Protein AF-A0A9D6DY68-F1 (afdb_monomer)

Mean predicted aligned error: 8.01 Å

Structure (mmCIF, N/CA/C/O backbone):
data_AF-A0A9D6DY68-F1
#
_entry.id   AF-A0A9D6DY68-F1
#
loop_
_atom_site.group_PDB
_atom_site.id
_atom_site.type_symbol
_atom_site.label_atom_id
_atom_site.label_alt_id
_atom_site.label_comp_id
_atom_site.label_asym_id
_atom_site.label_entity_id
_atom_site.label_seq_id
_atom_site.pdbx_PDB_ins_code
_atom_site.Cartn_x
_atom_site.Cartn_y
_atom_site.Cartn_z
_atom_site.occupancy
_atom_site.B_iso_or_equiv
_atom_site.auth_seq_id
_atom_site.auth_comp_id
_atom_site.auth_asym_id
_atom_site.auth_atom_id
_atom_site.pdbx_PDB_model_num
ATOM 1 N N . MET A 1 1 ? -0.713 17.604 -4.821 1.00 45.47 1 MET A N 1
ATOM 2 C CA . MET A 1 1 ? -1.781 16.773 -5.430 1.00 45.47 1 MET A CA 1
ATOM 3 C C . MET A 1 1 ? -2.171 15.543 -4.594 1.00 45.47 1 MET A C 1
ATOM 5 O O . MET A 1 1 ? -3.271 15.530 -4.059 1.00 45.47 1 MET A O 1
ATOM 9 N N . LEU A 1 2 ? -1.283 14.566 -4.354 1.00 47.47 2 LEU A N 1
ATOM 10 C CA . LEU A 1 2 ? -1.569 13.348 -3.551 1.00 47.47 2 LEU A CA 1
ATOM 11 C C . LEU A 1 2 ? -2.046 13.602 -2.104 1.00 47.47 2 LEU A C 1
ATOM 13 O O . LEU A 1 2 ? -2.781 12.802 -1.525 1.00 47.47 2 LEU A O 1
ATOM 17 N N . ARG A 1 3 ? -1.641 14.731 -1.510 1.00 48.62 3 ARG A N 1
ATOM 18 C CA . ARG A 1 3 ? -1.986 15.108 -0.129 1.00 48.62 3 ARG A CA 1
ATOM 19 C C . ARG A 1 3 ? -3.459 15.500 0.048 1.00 48.62 3 ARG A C 1
ATOM 21 O O . ARG A 1 3 ? -4.004 15.274 1.122 1.00 48.62 3 ARG A O 1
ATOM 28 N N . ILE A 1 4 ? -4.088 16.056 -0.991 1.00 49.97 4 ILE A N 1
ATOM 29 C CA . ILE A 1 4 ? -5.494 16.498 -0.969 1.00 49.97 4 ILE A CA 1
ATOM 30 C C . ILE A 1 4 ? -6.409 15.276 -1.106 1.00 49.97 4 ILE A C 1
ATOM 32 O O . ILE A 1 4 ? -7.309 15.086 -0.296 1.00 49.97 4 ILE A O 1
ATOM 36 N N . T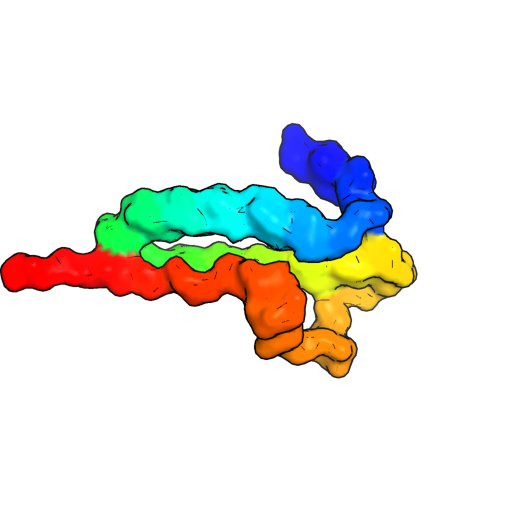RP A 1 5 ? -6.067 14.366 -2.021 1.00 49.84 5 TRP A N 1
ATOM 37 C CA . TRP A 1 5 ? -6.757 13.088 -2.205 1.00 49.84 5 TRP A CA 1
ATOM 38 C C . TRP A 1 5 ? -6.806 12.243 -0.927 1.00 49.84 5 TRP A C 1
ATOM 40 O O . TRP A 1 5 ? -7.850 11.732 -0.553 1.00 49.84 5 TRP A O 1
ATOM 50 N N . MET A 1 6 ? -5.715 12.151 -0.168 1.00 54.78 6 MET A N 1
ATOM 51 C CA . MET A 1 6 ? -5.724 11.376 1.082 1.00 54.78 6 MET A CA 1
ATOM 52 C C . MET A 1 6 ? -6.625 11.966 2.180 1.00 54.78 6 MET A C 1
ATOM 54 O O . MET A 1 6 ? -6.978 11.246 3.112 1.00 54.78 6 MET A O 1
ATOM 58 N N . ARG A 1 7 ? -6.972 13.258 2.095 1.00 57.06 7 ARG A N 1
ATOM 59 C CA . ARG A 1 7 ? -7.838 13.948 3.061 1.00 57.06 7 ARG A CA 1
ATOM 60 C C . ARG A 1 7 ? -9.319 13.689 2.767 1.00 57.06 7 ARG A C 1
ATOM 62 O O . ARG A 1 7 ? -10.070 13.422 3.692 1.00 57.06 7 ARG A O 1
ATOM 69 N N . THR A 1 8 ? -9.718 13.669 1.497 1.00 54.34 8 THR A N 1
ATOM 70 C CA . THR A 1 8 ? -11.110 13.397 1.088 1.00 54.34 8 THR A CA 1
ATOM 71 C C . THR A 1 8 ? -11.517 11.932 1.300 1.00 54.34 8 THR A C 1
ATOM 73 O O . THR A 1 8 ? -12.688 11.632 1.497 1.00 54.34 8 THR A O 1
ATOM 76 N N . TYR A 1 9 ? -10.552 11.007 1.305 1.00 53.50 9 TYR A N 1
ATOM 77 C CA . TYR A 1 9 ? -10.797 9.568 1.477 1.00 53.50 9 TYR A CA 1
ATOM 78 C C . TYR A 1 9 ? -10.744 9.098 2.934 1.00 53.50 9 TYR A C 1
ATOM 80 O O . TYR A 1 9 ? -10.894 7.910 3.174 1.00 53.50 9 TYR A O 1
ATOM 88 N N . LEU A 1 10 ? -10.546 9.994 3.911 1.00 52.88 10 LEU A N 1
ATOM 89 C CA . LEU A 1 10 ? -10.472 9.639 5.338 1.00 52.88 10 LEU A CA 1
ATOM 90 C C . LEU A 1 10 ? -11.695 8.856 5.844 1.00 52.88 10 LEU A C 1
ATOM 92 O O . LEU A 1 10 ? -11.558 8.095 6.794 1.00 52.88 10 LEU A O 1
ATOM 96 N N . SER A 1 11 ? -12.849 9.023 5.199 1.00 53.06 11 SER A N 1
ATOM 97 C CA . SER A 1 11 ? -14.108 8.349 5.540 1.00 53.06 11 SER A CA 1
ATOM 98 C C . SER A 1 11 ? -14.397 7.112 4.682 1.00 53.06 11 SER A C 1
ATOM 100 O O . SER A 1 11 ? -15.460 6.516 4.824 1.00 53.06 11 SER A O 1
ATOM 102 N N . GLN A 1 12 ? -13.509 6.751 3.748 1.00 61.19 12 GLN A N 1
ATOM 103 C CA . GLN A 1 12 ? -13.734 5.620 2.853 1.00 61.19 12 GLN A CA 1
ATOM 104 C C . GLN A 1 12 ? -13.165 4.328 3.431 1.00 61.19 12 GLN A C 1
ATOM 106 O O . GLN A 1 12 ? -12.112 4.343 4.075 1.00 61.19 12 GLN A O 1
ATOM 111 N N . PRO A 1 13 ? -13.858 3.204 3.210 1.00 70.00 13 PRO A N 1
ATOM 112 C CA . PRO A 1 13 ? -13.441 1.941 3.771 1.00 70.00 13 PRO A CA 1
ATOM 113 C C . PRO A 1 13 ? -12.170 1.484 3.022 1.00 70.00 13 PRO A C 1
ATOM 115 O O . PRO A 1 13 ? -11.932 1.814 1.853 1.00 70.00 13 PRO A O 1
ATOM 118 N N . VAL A 1 14 ? -11.246 0.867 3.757 1.00 72.38 14 VAL A N 1
ATOM 119 C CA . VAL A 1 14 ? -9.854 0.676 3.311 1.00 72.38 14 VAL A CA 1
ATOM 120 C C . VAL A 1 14 ? -9.738 -0.272 2.121 1.00 72.38 14 VAL A C 1
ATOM 122 O O . VAL A 1 14 ? -8.840 -0.112 1.298 1.00 72.38 14 VAL A O 1
ATOM 125 N N . ASP A 1 15 ? -10.669 -1.204 2.002 1.00 74.12 15 ASP A N 1
ATOM 126 C CA . ASP A 1 15 ? -10.932 -2.026 0.823 1.00 74.12 15 ASP A CA 1
ATOM 127 C C . ASP A 1 15 ? -10.957 -1.190 -0.463 1.00 74.12 15 ASP A C 1
ATOM 129 O O . ASP A 1 15 ? -10.264 -1.526 -1.422 1.00 74.12 15 ASP A O 1
ATOM 133 N N . ARG A 1 16 ? -11.628 -0.031 -0.478 1.00 79.56 16 ARG A N 1
ATOM 134 C CA . ARG A 1 16 ? -11.679 0.837 -1.666 1.00 79.56 16 ARG A CA 1
ATOM 135 C C . ARG A 1 16 ? -10.337 1.494 -1.980 1.00 79.56 16 ARG A C 1
ATOM 137 O O . ARG A 1 16 ? -10.003 1.711 -3.147 1.00 79.56 16 ARG A O 1
ATOM 144 N N . VAL A 1 17 ? -9.553 1.813 -0.952 1.00 80.19 17 VAL A N 1
ATOM 145 C CA . VAL A 1 17 ? -8.192 2.343 -1.123 1.00 80.19 17 VAL A CA 1
ATOM 146 C C . VAL A 1 17 ? -7.266 1.264 -1.678 1.00 80.19 17 VAL A C 1
ATOM 148 O O . VAL A 1 17 ? -6.526 1.529 -2.624 1.00 80.19 17 VAL A O 1
ATOM 151 N N . ILE A 1 18 ? -7.346 0.046 -1.143 1.00 83.31 18 ILE A N 1
ATOM 152 C CA . ILE A 1 18 ? -6.566 -1.106 -1.609 1.00 83.31 18 ILE A CA 1
ATOM 153 C C . ILE A 1 18 ? -6.930 -1.446 -3.052 1.00 83.31 18 ILE A C 1
ATOM 155 O O . ILE A 1 18 ? -6.036 -1.558 -3.889 1.00 83.31 18 ILE A O 1
ATOM 159 N N . TYR A 1 19 ? -8.222 -1.491 -3.377 1.00 84.44 19 TYR A N 1
ATOM 160 C CA . TYR A 1 19 ? -8.711 -1.756 -4.728 1.00 84.44 19 TYR A CA 1
ATOM 161 C C . TYR A 1 19 ? -8.115 -0.801 -5.769 1.00 84.44 19 TYR A C 1
ATOM 163 O O . TYR A 1 19 ? -7.761 -1.216 -6.868 1.00 84.44 19 TYR A O 1
ATOM 171 N N . ARG A 1 20 ? -7.942 0.478 -5.420 1.00 84.25 20 ARG A N 1
ATOM 172 C CA . ARG A 1 20 ? -7.364 1.483 -6.328 1.00 84.25 20 ARG A CA 1
ATOM 173 C C . ARG A 1 20 ? -5.847 1.447 -6.407 1.00 84.25 20 ARG A C 1
ATOM 175 O O . ARG A 1 20 ? -5.288 1.746 -7.456 1.00 84.25 20 ARG A O 1
ATOM 182 N N . ILE A 1 21 ? -5.177 1.115 -5.308 1.00 84.75 21 ILE A N 1
ATOM 183 C CA . ILE A 1 21 ? -3.713 1.058 -5.259 1.00 84.75 21 ILE A CA 1
ATOM 184 C C . ILE A 1 21 ? -3.193 -0.221 -5.931 1.00 84.75 21 ILE A C 1
ATOM 186 O O . ILE A 1 21 ? -2.172 -0.173 -6.615 1.00 84.75 21 ILE A O 1
ATOM 190 N N . ASN A 1 22 ? -3.898 -1.346 -5.790 1.00 88.06 22 ASN A N 1
ATOM 191 C CA . ASN A 1 22 ? -3.509 -2.641 -6.349 1.00 88.06 22 ASN A CA 1
ATOM 192 C C . ASN A 1 22 ? -3.155 -2.616 -7.853 1.00 88.06 22 ASN A C 1
ATOM 194 O O . ASN A 1 22 ? -2.077 -3.107 -8.189 1.00 88.06 22 ASN A O 1
ATOM 198 N N . PRO A 1 23 ? -3.963 -2.049 -8.775 1.00 89.3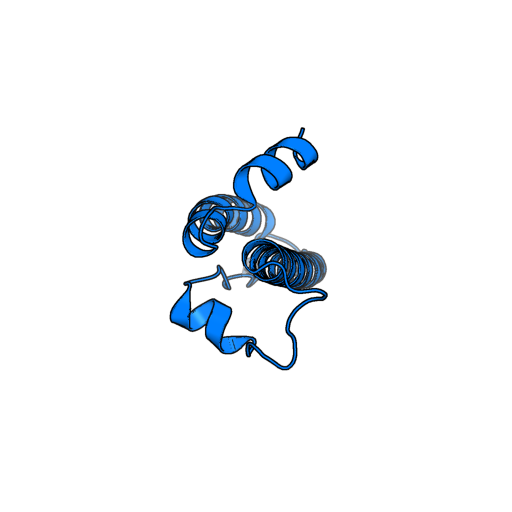1 23 PRO A N 1
ATOM 199 C CA . PRO A 1 23 ? -3.605 -2.004 -10.195 1.00 89.31 23 PRO A CA 1
ATOM 200 C C . PRO A 1 23 ? -2.369 -1.136 -10.468 1.00 89.31 23 PRO A C 1
ATOM 202 O O . PRO A 1 23 ? -1.549 -1.499 -11.309 1.00 89.31 23 PRO A O 1
ATOM 205 N N . ILE A 1 24 ? -2.181 -0.043 -9.719 1.00 87.38 24 ILE A N 1
ATOM 206 C CA . ILE A 1 24 ? -0.995 0.821 -9.831 1.00 87.38 24 ILE A CA 1
ATOM 207 C C . ILE A 1 24 ? 0.257 0.047 -9.408 1.00 87.38 24 ILE A C 1
ATOM 209 O O . ILE A 1 24 ? 1.253 0.035 -10.129 1.00 87.38 24 ILE A O 1
ATOM 213 N N . LEU A 1 25 ? 0.195 -0.641 -8.263 1.00 87.25 25 LEU A N 1
ATOM 214 C CA . LEU A 1 25 ? 1.293 -1.479 -7.780 1.00 87.25 25 LEU A CA 1
ATOM 215 C C . LEU A 1 25 ? 1.601 -2.615 -8.748 1.00 87.25 25 LEU A C 1
ATOM 217 O O . LEU A 1 25 ? 2.768 -2.879 -9.011 1.00 87.25 25 LEU A O 1
ATOM 221 N N . A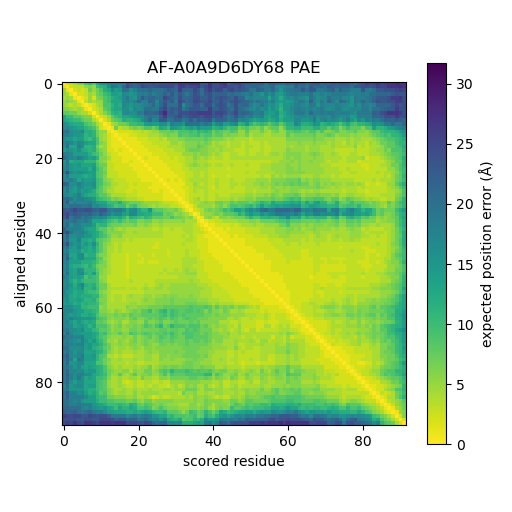RG A 1 26 ? 0.573 -3.253 -9.311 1.00 88.88 26 ARG A N 1
ATOM 222 C CA . ARG A 1 26 ? 0.738 -4.333 -10.284 1.00 88.88 26 ARG A CA 1
ATOM 223 C C . ARG A 1 26 ? 1.430 -3.851 -11.555 1.00 88.88 26 ARG A C 1
ATOM 225 O O . ARG A 1 26 ? 2.355 -4.511 -12.017 1.00 88.88 26 ARG A O 1
ATOM 232 N N . GLY A 1 27 ? 1.017 -2.706 -12.098 1.00 86.69 27 GLY A N 1
ATOM 233 C CA . GLY A 1 27 ? 1.654 -2.103 -13.270 1.00 86.69 27 GLY A CA 1
ATOM 234 C C . GLY A 1 27 ? 3.105 -1.712 -12.995 1.00 86.69 27 GLY A C 1
ATOM 235 O O . GLY A 1 27 ? 4.000 -2.092 -13.745 1.00 86.69 27 GLY A O 1
ATOM 236 N N . TRP A 1 28 ? 3.348 -1.035 -11.871 1.00 86.44 28 TRP A N 1
ATOM 237 C CA . TRP A 1 28 ? 4.689 -0.623 -11.463 1.00 86.44 28 TRP A CA 1
ATOM 238 C C . TRP A 1 28 ? 5.608 -1.829 -11.246 1.00 86.44 28 TRP A C 1
ATOM 240 O O . TRP A 1 28 ? 6.696 -1.884 -11.811 1.00 86.44 28 TRP A O 1
ATOM 250 N N . VAL A 1 29 ? 5.156 -2.846 -10.505 1.00 86.62 29 VAL A N 1
ATOM 251 C CA . VAL A 1 29 ? 5.950 -4.061 -10.306 1.00 86.62 29 VAL A CA 1
ATOM 252 C C . VAL A 1 29 ? 6.197 -4.766 -11.629 1.00 86.62 29 VAL A C 1
ATOM 254 O O . VAL A 1 29 ? 7.341 -5.097 -11.888 1.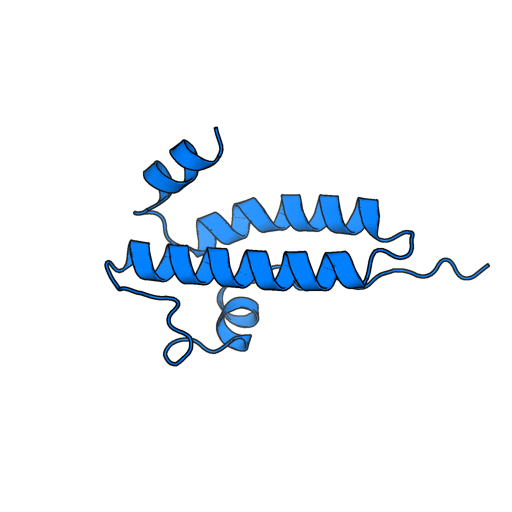00 86.62 29 VAL A O 1
ATOM 257 N N . ASN A 1 30 ? 5.196 -4.952 -12.493 1.00 86.56 30 ASN A N 1
ATOM 258 C CA . ASN A 1 30 ? 5.413 -5.600 -13.790 1.00 86.56 30 ASN A CA 1
ATOM 259 C C . ASN A 1 30 ? 6.426 -4.854 -14.670 1.00 86.56 30 ASN A C 1
ATOM 261 O O . ASN A 1 30 ? 7.232 -5.509 -15.323 1.00 86.56 30 ASN A O 1
ATOM 265 N N . TYR A 1 31 ? 6.425 -3.521 -14.646 1.00 83.12 31 TYR A N 1
ATOM 266 C CA . TYR A 1 31 ? 7.387 -2.709 -15.390 1.00 83.12 31 TYR A CA 1
ATOM 267 C C . TYR A 1 31 ? 8.815 -2.852 -14.840 1.00 83.12 31 TYR A C 1
ATOM 269 O O . TYR A 1 31 ? 9.750 -3.119 -15.585 1.00 83.12 31 TYR A O 1
ATOM 277 N N . PHE A 1 32 ? 8.986 -2.741 -13.518 1.00 79.25 32 PHE A N 1
ATOM 278 C CA . PHE A 1 32 ? 10.302 -2.792 -12.863 1.00 79.25 32 PHE A CA 1
ATOM 279 C C . PHE A 1 32 ? 10.782 -4.215 -12.524 1.00 79.25 32 PHE A C 1
ATOM 281 O O . PHE A 1 32 ? 11.844 -4.395 -11.929 1.00 79.25 32 PHE A O 1
ATOM 288 N N . ARG A 1 33 ? 9.997 -5.248 -12.849 1.00 79.25 33 ARG A N 1
ATOM 289 C CA . ARG A 1 33 ? 10.270 -6.654 -12.496 1.00 79.25 33 ARG A CA 1
ATOM 290 C C . ARG A 1 33 ? 11.424 -7.261 -13.288 1.00 79.25 33 ARG A C 1
ATOM 292 O O . ARG A 1 33 ? 11.965 -8.269 -12.836 1.00 79.25 33 ARG A O 1
ATOM 299 N N . ILE A 1 34 ? 11.792 -6.660 -14.417 1.00 70.25 34 ILE A N 1
ATOM 300 C CA . ILE A 1 34 ? 12.937 -7.041 -15.247 1.00 70.25 34 ILE A CA 1
ATOM 301 C C . ILE A 1 34 ? 14.136 -6.192 -14.786 1.00 70.25 34 ILE A C 1
ATOM 303 O O . ILE A 1 34 ? 14.320 -5.072 -15.253 1.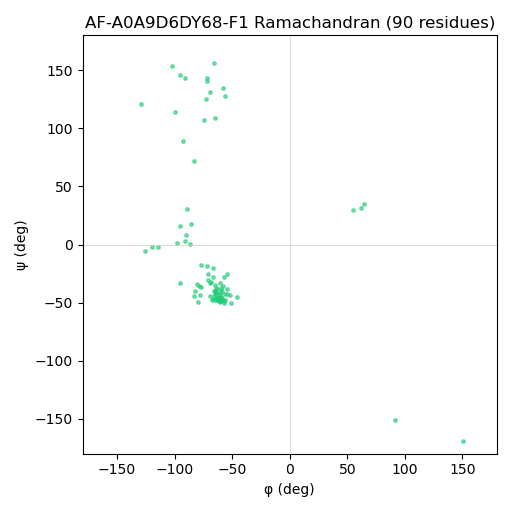00 70.25 34 ILE A O 1
ATOM 307 N N . GLY A 1 35 ? 14.910 -6.676 -13.806 1.00 69.38 35 GLY A N 1
ATOM 308 C CA . GLY A 1 35 ? 16.101 -5.971 -13.299 1.00 69.38 35 GLY A CA 1
ATOM 309 C C . GLY A 1 35 ? 16.445 -6.240 -11.826 1.00 69.38 35 GLY A C 1
ATOM 310 O O . GLY A 1 35 ? 15.873 -7.117 -11.186 1.00 69.38 35 GLY A O 1
ATOM 311 N N . HIS A 1 36 ? 17.373 -5.462 -11.253 1.00 67.81 36 HIS A N 1
ATOM 312 C CA . HIS A 1 36 ? 17.877 -5.619 -9.872 1.00 67.81 36 HIS A CA 1
ATOM 313 C C . HIS A 1 36 ? 17.074 -4.843 -8.802 1.00 67.81 36 HIS A C 1
ATOM 315 O O . HIS A 1 36 ? 17.611 -4.427 -7.775 1.00 67.81 36 HIS A O 1
ATOM 321 N N . SER A 1 37 ? 15.770 -4.643 -8.997 1.00 71.75 37 SER A N 1
ATOM 322 C CA . SER A 1 37 ? 14.944 -3.771 -8.140 1.00 71.75 37 SER A CA 1
ATOM 323 C C . SER A 1 37 ? 14.370 -4.447 -6.883 1.00 71.75 37 SER A C 1
ATOM 325 O O . SER A 1 37 ? 13.452 -3.915 -6.255 1.00 71.75 37 SER A O 1
ATOM 327 N N . SER A 1 38 ? 14.918 -5.591 -6.457 1.00 77.25 38 SER A N 1
ATOM 328 C CA . SER A 1 38 ? 14.408 -6.367 -5.310 1.00 77.25 38 SER A CA 1
ATOM 329 C C . SER A 1 38 ? 14.388 -5.567 -3.999 1.00 77.25 38 SER A C 1
ATOM 331 O O . SER A 1 38 ? 13.400 -5.613 -3.262 1.00 77.25 38 SER A O 1
ATOM 333 N N . ARG A 1 39 ? 15.432 -4.769 -3.722 1.00 81.75 39 ARG A N 1
ATOM 334 C CA . ARG A 1 39 ? 15.482 -3.893 -2.532 1.00 81.75 39 ARG A CA 1
ATOM 335 C C . ARG A 1 39 ? 14.410 -2.802 -2.585 1.00 81.75 39 ARG A C 1
ATOM 337 O O . ARG A 1 39 ? 13.751 -2.542 -1.579 1.00 81.75 39 ARG A O 1
ATOM 344 N N . CYS A 1 40 ? 14.192 -2.201 -3.755 1.00 83.50 40 CYS A N 1
ATOM 345 C CA . CYS A 1 40 ? 13.154 -1.187 -3.953 1.00 83.50 40 CYS A CA 1
ATOM 346 C C . CYS A 1 40 ? 11.756 -1.771 -3.726 1.00 83.50 40 CYS A C 1
ATOM 348 O O . CYS A 1 40 ? 10.909 -1.127 -3.113 1.00 83.50 40 CYS A O 1
ATOM 350 N N . PHE A 1 41 ? 11.527 -3.011 -4.156 1.00 84.38 41 PHE A N 1
ATOM 351 C CA . PHE A 1 41 ? 10.258 -3.702 -3.950 1.00 84.38 41 PHE A CA 1
ATOM 352 C C . PHE A 1 41 ? 9.946 -3.944 -2.473 1.00 84.38 41 PHE A C 1
ATOM 354 O O . PHE A 1 41 ? 8.818 -3.694 -2.048 1.00 84.38 41 PHE A O 1
ATOM 361 N N . GLY A 1 42 ? 10.944 -4.338 -1.676 1.00 85.50 42 GLY A N 1
ATOM 362 C CA . GLY A 1 42 ? 10.798 -4.435 -0.221 1.00 85.50 42 GLY A CA 1
ATOM 363 C C . GLY A 1 42 ? 10.405 -3.098 0.413 1.00 85.50 42 GLY A C 1
ATOM 364 O O . GLY A 1 42 ? 9.427 -3.025 1.156 1.00 85.50 42 GLY A O 1
ATOM 365 N N . TYR A 1 43 ? 11.099 -2.017 0.041 1.00 86.94 43 TYR A N 1
ATOM 366 C CA . TYR A 1 43 ? 10.796 -0.675 0.548 1.00 86.94 43 TYR A CA 1
ATOM 367 C C . TYR A 1 43 ? 9.375 -0.216 0.193 1.00 86.94 43 TYR A C 1
ATOM 369 O O . TYR A 1 43 ? 8.644 0.282 1.052 1.00 86.94 43 TYR A O 1
ATOM 377 N N . VAL A 1 44 ? 8.960 -0.400 -1.064 1.00 87.00 44 VAL A N 1
ATOM 378 C CA . VAL A 1 44 ? 7.616 -0.022 -1.523 1.00 87.00 44 VAL A CA 1
ATOM 379 C C . VAL A 1 44 ? 6.549 -0.838 -0.801 1.00 87.00 44 VAL A C 1
ATOM 381 O O . VAL A 1 44 ? 5.567 -0.261 -0.337 1.00 87.00 44 VAL A O 1
ATOM 384 N N . LYS A 1 45 ? 6.751 -2.150 -0.639 1.00 88.06 45 LYS A N 1
ATOM 385 C CA . LYS A 1 45 ? 5.839 -3.023 0.109 1.00 88.06 45 LYS A CA 1
ATOM 386 C C . LYS A 1 45 ? 5.636 -2.531 1.546 1.00 88.06 45 LYS A C 1
ATOM 388 O O . LYS A 1 45 ? 4.499 -2.316 1.968 1.00 88.06 45 LYS A O 1
ATOM 393 N N . ASP A 1 46 ? 6.723 -2.264 2.270 1.00 88.75 46 ASP A N 1
ATOM 394 C CA . ASP A 1 46 ? 6.659 -1.769 3.651 1.00 88.75 46 ASP A CA 1
ATOM 395 C C . ASP A 1 46 ? 6.013 -0.379 3.743 1.00 88.75 46 ASP A C 1
ATOM 397 O O . ASP A 1 46 ? 5.270 -0.072 4.684 1.00 88.75 46 ASP A O 1
ATOM 401 N N . TRP A 1 47 ? 6.286 0.486 2.764 1.00 88.56 47 TRP A N 1
ATOM 402 C CA . TRP A 1 47 ? 5.694 1.816 2.697 1.00 88.56 47 TRP A CA 1
ATOM 403 C C . TRP A 1 47 ? 4.179 1.755 2.465 1.00 88.56 47 TRP A C 1
ATOM 405 O O . TRP A 1 47 ? 3.428 2.446 3.166 1.00 88.56 47 TRP A O 1
ATOM 415 N N . VAL A 1 48 ? 3.719 0.904 1.541 1.00 89.06 48 VAL A N 1
ATOM 416 C CA . VAL A 1 48 ? 2.292 0.679 1.259 1.00 89.06 48 VAL A CA 1
ATOM 417 C C . VAL A 1 48 ? 1.581 0.153 2.502 1.00 89.06 48 VAL A C 1
ATOM 419 O O . VAL A 1 48 ? 0.571 0.730 2.907 1.00 89.06 48 VAL A O 1
ATOM 422 N N . GLU A 1 49 ? 2.129 -0.865 3.171 1.00 88.31 49 GLU A N 1
ATOM 423 C CA . GLU A 1 49 ? 1.543 -1.408 4.403 1.00 88.31 49 GLU A CA 1
ATOM 424 C C . GLU A 1 49 ? 1.374 -0.345 5.488 1.00 88.31 49 GLU A C 1
ATOM 426 O O . GLU A 1 49 ? 0.295 -0.198 6.072 1.00 88.31 49 GLU A O 1
ATOM 431 N N . LYS A 1 50 ? 2.424 0.443 5.744 1.00 89.50 50 LYS A N 1
ATOM 432 C CA . LYS A 1 50 ? 2.369 1.544 6.715 1.00 89.50 50 LYS A CA 1
ATOM 433 C C . LYS A 1 50 ? 1.301 2.562 6.323 1.00 89.50 50 LYS A C 1
ATOM 435 O O . LYS A 1 50 ? 0.594 3.081 7.192 1.00 89.50 50 LYS A O 1
ATOM 440 N N . LYS A 1 51 ? 1.158 2.861 5.029 1.00 87.50 51 LYS A N 1
ATOM 441 C CA . LYS A 1 51 ? 0.168 3.823 4.538 1.00 87.50 51 LYS A CA 1
ATOM 442 C C . LYS A 1 51 ? -1.262 3.327 4.742 1.00 87.50 51 LYS A C 1
ATOM 444 O O . LYS A 1 51 ? -2.072 4.086 5.275 1.00 87.50 51 LYS A O 1
ATOM 449 N N . VAL A 1 52 ? -1.539 2.072 4.393 1.00 86.19 52 VAL A N 1
ATOM 450 C CA . VAL A 1 52 ? -2.843 1.412 4.574 1.00 86.19 52 VAL A CA 1
ATOM 451 C C . VAL A 1 52 ? -3.216 1.363 6.056 1.00 86.19 52 VAL A C 1
ATOM 453 O O . VAL A 1 52 ? -4.286 1.832 6.440 1.00 86.19 52 VAL A O 1
ATOM 456 N N . ARG A 1 53 ? -2.292 0.914 6.916 1.00 88.19 53 ARG A N 1
ATOM 457 C CA . ARG A 1 53 ? -2.475 0.895 8.378 1.00 88.19 53 ARG A CA 1
ATOM 458 C C . ARG A 1 53 ? -2.811 2.272 8.939 1.00 88.19 53 ARG A C 1
ATOM 460 O O . ARG A 1 53 ? -3.751 2.423 9.714 1.00 88.19 53 ARG A O 1
ATOM 467 N N . ARG A 1 54 ? -2.061 3.298 8.535 1.00 87.19 54 ARG A N 1
ATOM 468 C CA . ARG A 1 54 ? -2.299 4.676 8.983 1.00 87.19 54 ARG A CA 1
ATOM 469 C C . ARG A 1 54 ? -3.645 5.208 8.499 1.00 87.19 54 ARG A C 1
ATOM 471 O O . ARG A 1 54 ? -4.306 5.924 9.246 1.00 87.19 54 ARG A O 1
ATOM 478 N N . HIS A 1 55 ? -4.032 4.899 7.265 1.00 84.50 55 HIS A N 1
ATOM 479 C CA . HIS A 1 55 ? -5.319 5.313 6.716 1.00 84.50 55 HIS A CA 1
ATOM 480 C C . HIS A 1 55 ? -6.474 4.703 7.513 1.00 84.50 55 HIS A C 1
ATOM 482 O O . HIS A 1 55 ? -7.340 5.430 7.983 1.00 84.50 55 HIS A O 1
ATOM 488 N N . LEU A 1 56 ? -6.406 3.400 7.775 1.00 85.31 56 LEU A N 1
ATOM 489 C CA . LEU A 1 56 ? -7.382 2.674 8.575 1.00 85.31 56 LEU A CA 1
ATOM 490 C C . LEU A 1 56 ? -7.516 3.217 10.006 1.00 85.31 56 LEU A C 1
ATOM 492 O O . LEU A 1 56 ? -8.626 3.427 10.491 1.00 85.31 56 LEU A O 1
ATOM 496 N N . MET A 1 57 ? -6.391 3.466 10.684 1.00 88.56 57 MET A N 1
ATOM 497 C CA . MET A 1 57 ? -6.410 4.044 12.031 1.00 88.56 57 MET A CA 1
ATOM 498 C C . MET A 1 57 ? -7.104 5.406 12.023 1.00 88.56 57 MET A C 1
ATOM 500 O O . MET A 1 57 ? -7.994 5.640 12.835 1.00 88.56 57 MET A O 1
ATOM 504 N N . ARG A 1 58 ? -6.789 6.265 11.045 1.00 84.62 58 ARG A N 1
ATOM 505 C CA . ARG A 1 58 ? -7.438 7.574 10.902 1.00 84.62 58 ARG A CA 1
ATOM 506 C C . ARG A 1 58 ? -8.926 7.477 10.566 1.00 84.62 58 ARG A C 1
ATOM 508 O O . ARG A 1 58 ? -9.699 8.232 11.144 1.00 84.62 58 ARG A O 1
ATOM 515 N N . ALA A 1 59 ? -9.324 6.544 9.702 1.00 83.19 59 ALA A N 1
ATOM 516 C CA . ALA A 1 59 ? -10.730 6.306 9.373 1.00 83.19 59 ALA A CA 1
ATOM 517 C C . ALA A 1 59 ? -11.549 5.909 10.612 1.00 83.19 59 ALA A C 1
ATOM 519 O O . ALA A 1 59 ? -12.701 6.302 10.758 1.00 83.19 59 ALA A O 1
ATOM 520 N N . ARG A 1 60 ? -10.923 5.200 11.560 1.00 83.69 60 ARG A N 1
ATOM 521 C CA . ARG A 1 60 ? -11.518 4.833 12.854 1.00 83.69 60 ARG A CA 1
ATOM 522 C C . ARG A 1 60 ? -11.285 5.864 13.967 1.00 83.69 60 ARG A C 1
ATOM 524 O O . ARG A 1 60 ? -11.592 5.569 15.116 1.00 83.69 60 AR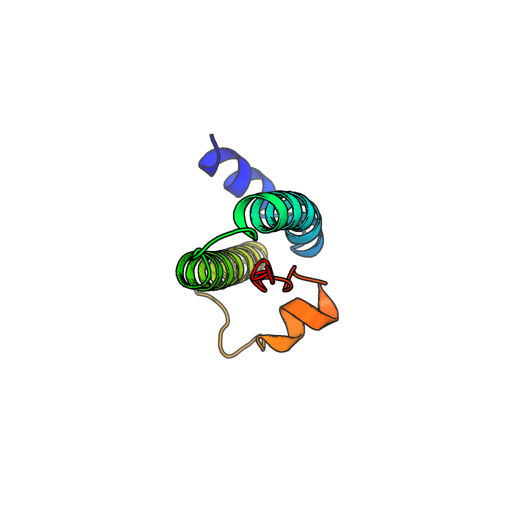G A O 1
ATOM 531 N N . LYS A 1 61 ? -10.731 7.044 13.656 1.00 85.38 61 LYS A N 1
ATOM 532 C CA . LYS A 1 61 ? -10.338 8.086 14.630 1.00 85.38 61 LYS A CA 1
ATOM 533 C C . LYS A 1 61 ? -9.378 7.584 15.724 1.00 85.38 61 LYS A C 1
ATOM 535 O O . LYS A 1 61 ? -9.370 8.088 16.839 1.00 85.38 61 LYS A O 1
ATOM 540 N N . LEU A 1 62 ? -8.553 6.591 15.401 1.00 85.44 62 LEU A N 1
ATOM 541 C CA . LEU A 1 62 ? -7.535 6.026 16.281 1.00 85.44 62 LEU A CA 1
ATOM 542 C C . LEU A 1 62 ? -6.138 6.544 15.914 1.00 85.44 62 LEU A C 1
ATOM 544 O O . LEU A 1 62 ? -5.841 6.861 14.758 1.00 85.44 62 LEU A O 1
ATOM 548 N N . HIS A 1 63 ? -5.243 6.567 16.899 1.00 84.06 63 HIS A N 1
ATOM 549 C CA . HIS A 1 63 ? -3.865 7.026 16.732 1.00 84.06 63 HIS A CA 1
ATOM 550 C C . HIS A 1 63 ? -2.890 5.867 16.471 1.00 84.06 63 HIS A C 1
ATOM 552 O O . HIS A 1 63 ? -3.038 4.767 16.998 1.00 84.06 63 HIS A O 1
ATOM 558 N N . GLY A 1 64 ? -1.855 6.120 15.664 1.00 88.06 64 GLY A N 1
ATOM 559 C CA . GLY A 1 64 ? -0.794 5.152 15.367 1.00 88.06 64 GLY A CA 1
ATOM 560 C C . GLY A 1 64 ? -1.061 4.280 14.134 1.00 88.06 64 GLY A C 1
ATOM 561 O O . GLY A 1 64 ? -1.696 4.713 13.175 1.00 88.06 64 GLY A O 1
ATOM 562 N N . PHE A 1 65 ? -0.512 3.060 14.140 1.00 84.00 65 PHE A N 1
ATOM 563 C CA . PHE A 1 65 ? -0.552 2.108 13.012 1.00 84.00 65 PHE A CA 1
ATOM 564 C C . PHE A 1 65 ? -1.241 0.772 13.340 1.00 84.00 65 PHE A C 1
ATOM 566 O O . PHE A 1 65 ? -1.328 -0.105 12.481 1.00 84.00 65 PHE A O 1
ATOM 573 N N . GLY A 1 66 ? -1.689 0.580 14.584 1.00 85.38 66 GLY A N 1
ATOM 574 C CA . GLY A 1 66 ? -2.411 -0.632 14.975 1.00 85.38 66 GLY A CA 1
ATOM 575 C C . GLY A 1 66 ? -1.599 -1.927 14.841 1.00 85.38 66 GLY A C 1
ATOM 576 O O . GLY A 1 66 ? -2.184 -2.970 14.568 1.00 85.38 66 GLY A O 1
ATOM 577 N N . TRP A 1 67 ? -0.270 -1.887 15.016 1.00 86.12 67 TRP A N 1
ATOM 578 C CA . TRP A 1 67 ? 0.611 -3.065 14.894 1.00 86.12 67 TRP A CA 1
ATOM 579 C C . TRP A 1 67 ? 0.147 -4.255 15.737 1.00 86.12 67 TRP A C 1
ATOM 581 O O . TRP A 1 67 ? 0.095 -5.369 15.234 1.00 86.12 67 TRP A O 1
ATOM 591 N N . LYS A 1 68 ? -0.260 -3.995 16.985 1.00 84.19 68 LYS A N 1
ATOM 592 C CA . LYS A 1 68 ? -0.782 -5.009 17.912 1.00 84.19 68 LYS A CA 1
ATOM 593 C C . LYS A 1 68 ? -2.230 -5.427 17.623 1.00 84.19 68 LYS A C 1
ATOM 595 O O . LYS A 1 68 ? -2.674 -6.443 18.131 1.00 84.19 68 LYS A O 1
ATOM 600 N N . ARG A 1 69 ? -2.981 -4.630 16.852 1.00 84.00 69 ARG A N 1
ATOM 601 C CA . ARG A 1 69 ? -4.427 -4.817 16.646 1.00 84.00 69 ARG A CA 1
ATOM 602 C C . ARG A 1 69 ? -4.742 -5.599 15.377 1.00 84.00 69 ARG A C 1
ATOM 604 O O . ARG A 1 69 ? -5.715 -6.339 1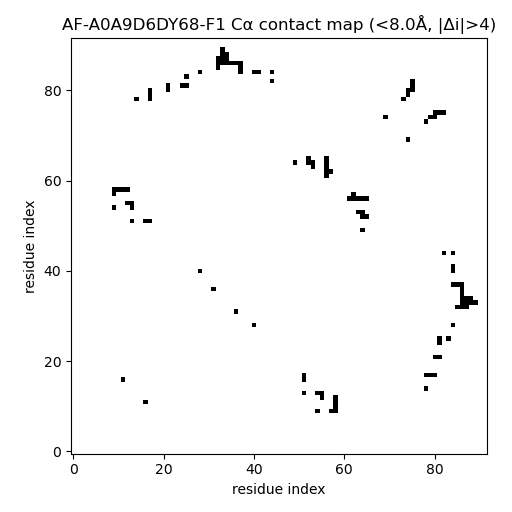5.352 1.00 84.00 69 ARG A O 1
ATOM 611 N N . TRP A 1 70 ? -3.924 -5.427 14.339 1.00 82.19 70 TRP A N 1
ATOM 612 C CA . TRP A 1 70 ? -4.093 -6.109 13.059 1.00 82.19 70 TRP A CA 1
ATOM 613 C C . TRP A 1 70 ? -2.794 -6.768 12.630 1.00 82.19 70 TRP A C 1
ATOM 615 O O . TRP A 1 70 ? -1.766 -6.095 12.445 1.00 82.19 70 TRP A O 1
ATOM 625 N N . SER A 1 71 ? -2.862 -8.086 12.449 1.00 85.69 71 SER A N 1
ATOM 626 C CA . SER A 1 71 ? -1.759 -8.879 11.927 1.00 85.69 71 SER A CA 1
ATOM 627 C C . SER A 1 71 ? -1.467 -8.493 10.478 1.00 85.69 71 SER A C 1
ATOM 629 O O . SER A 1 71 ? -2.306 -7.942 9.766 1.00 85.69 71 SER A O 1
ATOM 631 N N . LYS A 1 72 ? -0.234 -8.749 10.038 1.00 83.94 72 LYS A N 1
ATOM 632 C CA . LYS A 1 72 ? 0.174 -8.535 8.645 1.00 83.94 72 LYS A CA 1
ATOM 633 C C . LYS A 1 72 ? -0.662 -9.402 7.693 1.00 83.94 72 LYS A C 1
ATOM 635 O O . LYS A 1 72 ? -1.147 -8.881 6.698 1.00 83.94 72 LYS A O 1
ATOM 640 N N . ALA A 1 73 ? -0.883 -10.669 8.056 1.00 84.81 73 ALA A N 1
ATOM 641 C CA . ALA A 1 73 ? -1.673 -11.639 7.294 1.00 84.81 73 ALA A CA 1
ATOM 642 C C . ALA A 1 73 ? -3.084 -11.128 6.976 1.00 84.81 73 ALA A C 1
ATOM 644 O O . ALA A 1 73 ? -3.507 -11.179 5.826 1.00 84.81 73 ALA A O 1
ATOM 645 N N . TRP A 1 74 ? -3.749 -10.500 7.950 1.00 83.88 74 TRP A N 1
ATOM 646 C CA . TRP A 1 74 ? -5.107 -9.987 7.778 1.00 83.88 74 TRP A CA 1
ATOM 647 C C . TRP A 1 74 ? -5.238 -8.979 6.621 1.00 83.88 74 TRP A C 1
ATOM 649 O O . TRP A 1 74 ? -6.227 -8.999 5.900 1.00 83.88 74 TRP A O 1
ATOM 659 N N . PHE A 1 75 ? -4.227 -8.138 6.368 1.00 82.06 75 PHE A N 1
ATOM 660 C CA . PHE A 1 75 ? -4.259 -7.199 5.233 1.00 82.06 75 PHE A CA 1
ATOM 661 C C . PHE A 1 75 ? -4.178 -7.893 3.868 1.00 82.06 75 PHE A C 1
ATOM 663 O O . PHE A 1 75 ? -4.733 -7.391 2.891 1.00 82.06 75 PHE A O 1
ATOM 670 N N . TYR A 1 76 ? -3.479 -9.022 3.790 1.00 84.50 76 TYR A N 1
ATOM 671 C CA . TYR A 1 76 ? -3.331 -9.784 2.553 1.00 84.50 76 TYR A CA 1
ATOM 672 C C . TYR A 1 76 ? -4.523 -10.707 2.317 1.00 84.50 76 TYR A C 1
ATOM 674 O O . TYR A 1 76 ? -5.043 -10.748 1.208 1.00 84.50 76 TYR A O 1
ATOM 682 N N . GLU A 1 77 ? -4.971 -11.398 3.361 1.00 83.75 77 GLU A N 1
ATOM 683 C CA . GLU A 1 77 ? -6.037 -12.398 3.286 1.00 83.75 77 GLU A CA 1
ATOM 684 C C . GLU A 1 77 ? -7.425 -11.759 3.253 1.00 83.75 77 GLU A C 1
ATOM 686 O O . GLU A 1 77 ? -8.219 -12.073 2.373 1.00 83.75 77 GLU A O 1
ATOM 691 N N . ALA A 1 78 ? -7.721 -10.828 4.167 1.00 78.56 78 ALA A N 1
ATOM 692 C CA . ALA A 1 78 ? -9.062 -10.255 4.267 1.00 78.56 78 ALA A CA 1
ATOM 693 C C . ALA A 1 78 ? -9.317 -9.180 3.204 1.00 78.56 78 ALA A C 1
ATOM 695 O O . ALA A 1 78 ? -10.438 -9.037 2.724 1.00 78.56 78 ALA A O 1
ATOM 696 N N . TRP A 1 79 ? -8.294 -8.393 2.856 1.00 77.06 79 TRP A N 1
ATOM 697 C CA . TRP A 1 79 ? -8.447 -7.221 1.984 1.00 77.06 79 TRP A CA 1
ATOM 698 C C . TRP A 1 79 ? -7.746 -7.333 0.632 1.00 77.06 79 TRP A C 1
ATOM 700 O O . TRP A 1 79 ? -7.849 -6.415 -0.182 1.00 77.06 79 TRP A O 1
ATOM 710 N N . GLY A 1 80 ? -7.043 -8.436 0.372 1.00 84.62 80 GLY A N 1
ATOM 711 C CA . GLY A 1 80 ? -6.435 -8.690 -0.932 1.00 84.62 80 GLY A CA 1
ATOM 712 C C . GLY A 1 80 ? -5.349 -7.682 -1.304 1.00 84.62 80 GLY A C 1
ATOM 713 O O . GLY A 1 80 ? -5.232 -7.306 -2.474 1.00 84.62 80 GLY A O 1
ATOM 714 N N . LEU A 1 81 ? -4.573 -7.189 -0.331 1.00 86.44 81 LEU A N 1
ATOM 715 C CA . LEU A 1 81 ? -3.455 -6.295 -0.626 1.00 86.44 81 LEU A CA 1
ATOM 716 C C . LEU A 1 81 ? -2.466 -6.980 -1.581 1.00 86.44 81 LEU A C 1
ATOM 718 O O . LEU A 1 81 ? -2.092 -8.137 -1.388 1.00 86.44 81 LEU A O 1
ATOM 722 N N . TYR A 1 82 ? -2.019 -6.259 -2.607 1.00 84.31 82 TYR A N 1
ATOM 723 C CA . TYR A 1 82 ? -1.043 -6.786 -3.554 1.00 84.31 82 TYR A CA 1
ATOM 724 C C . TYR A 1 82 ? 0.240 -7.258 -2.845 1.00 84.31 82 TYR A C 1
ATOM 726 O O . TYR A 1 82 ? 0.843 -6.506 -2.083 1.00 84.31 82 TYR 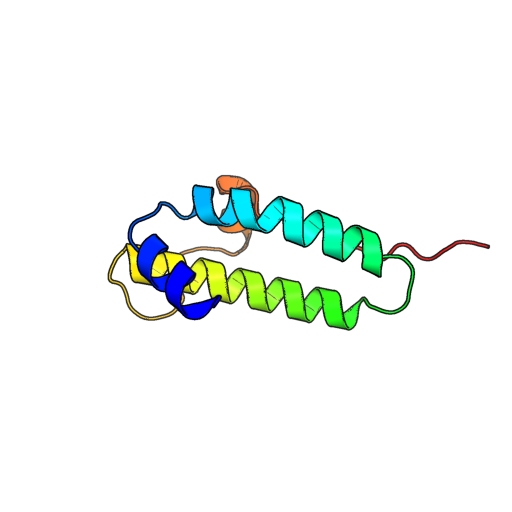A O 1
ATOM 734 N N . ASN A 1 83 ? 0.670 -8.497 -3.108 1.00 84.88 83 ASN A N 1
ATOM 735 C CA . ASN A 1 83 ? 1.852 -9.112 -2.481 1.00 84.88 83 ASN A CA 1
ATOM 736 C C . ASN A 1 83 ? 2.882 -9.647 -3.491 1.00 84.88 83 ASN A C 1
ATOM 738 O O . ASN A 1 83 ? 3.954 -10.113 -3.100 1.00 84.88 83 ASN A O 1
ATOM 742 N N . ASP A 1 84 ? 2.578 -9.611 -4.788 1.00 84.75 84 ASP A N 1
ATOM 743 C CA . ASP A 1 84 ? 3.440 -10.204 -5.809 1.00 84.75 84 ASP A CA 1
ATOM 744 C C . ASP A 1 84 ? 4.578 -9.253 -6.208 1.00 84.75 84 ASP A C 1
ATOM 746 O O . ASP A 1 84 ? 4.605 -8.667 -7.283 1.00 84.75 84 ASP A O 1
ATOM 750 N N . TYR A 1 85 ? 5.541 -9.091 -5.308 1.00 82.56 85 TYR A N 1
ATOM 751 C CA . TYR A 1 85 ? 6.724 -8.248 -5.492 1.00 82.56 85 TYR A CA 1
ATOM 752 C C . TYR A 1 85 ? 7.945 -9.028 -5.993 1.00 82.56 85 TYR A C 1
ATOM 754 O O . TYR A 1 85 ? 9.074 -8.560 -5.876 1.00 82.56 85 TYR A O 1
ATOM 762 N N . LYS A 1 86 ? 7.759 -10.248 -6.509 1.00 78.75 86 LYS A N 1
ATOM 763 C CA . LYS A 1 86 ? 8.888 -11.067 -6.961 1.00 78.75 86 LYS A CA 1
ATOM 764 C C . LYS A 1 86 ? 9.507 -10.462 -8.224 1.00 78.75 86 LYS A C 1
ATOM 766 O O . LYS A 1 86 ? 8.794 -10.130 -9.174 1.00 78.75 86 LYS A O 1
ATOM 771 N N . VAL A 1 87 ? 10.831 -10.319 -8.218 1.00 77.94 87 VAL A N 1
ATOM 772 C CA . VAL A 1 87 ? 11.631 -10.005 -9.409 1.00 77.94 87 VAL A CA 1
ATOM 773 C C . VAL A 1 87 ? 11.661 -11.245 -10.300 1.00 77.94 87 VAL A C 1
ATOM 775 O O . VAL A 1 87 ? 11.752 -12.364 -9.791 1.00 77.94 87 VAL A O 1
ATOM 778 N N . ARG A 1 88 ? 11.580 -11.063 -11.620 1.00 73.19 88 ARG A N 1
ATOM 779 C CA . ARG A 1 88 ? 11.855 -12.135 -12.578 1.00 73.19 88 ARG A CA 1
ATOM 780 C C . ARG A 1 88 ? 13.267 -11.923 -13.090 1.00 73.19 88 ARG A C 1
ATOM 782 O O . ARG A 1 88 ? 13.547 -10.927 -13.747 1.00 73.19 88 ARG A O 1
ATOM 789 N N . TYR A 1 89 ? 14.148 -12.857 -12.766 1.00 66.12 89 TYR A N 1
ATOM 790 C CA . TYR A 1 89 ? 15.449 -12.923 -13.408 1.00 66.12 89 TYR A CA 1
ATOM 791 C C . TYR A 1 89 ? 15.225 -13.441 -14.823 1.00 66.12 89 TYR A C 1
ATOM 793 O O . TYR A 1 89 ? 14.588 -14.483 -14.996 1.00 66.12 89 TYR A O 1
ATOM 801 N N . ASN A 1 90 ? 15.694 -12.694 -15.821 1.00 62.84 90 ASN A N 1
ATOM 802 C CA . ASN A 1 90 ? 15.734 -13.206 -17.179 1.00 62.84 90 ASN A CA 1
ATOM 803 C C . ASN A 1 90 ? 16.723 -14.378 -17.160 1.00 62.84 90 ASN A C 1
ATOM 805 O O . ASN A 1 90 ? 17.912 -14.167 -16.928 1.00 62.84 90 ASN A O 1
ATOM 809 N N . ARG A 1 91 ? 16.226 -15.611 -17.280 1.00 57.97 91 ARG A N 1
ATOM 810 C CA . ARG A 1 91 ? 17.100 -16.741 -17.588 1.00 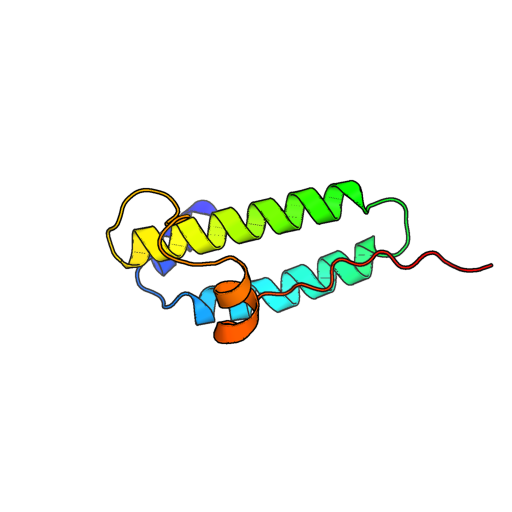57.97 91 ARG A CA 1
ATOM 811 C C . ARG A 1 91 ? 17.444 -16.581 -19.064 1.00 57.97 91 ARG A C 1
ATOM 813 O O . ARG A 1 91 ? 16.544 -16.697 -19.892 1.00 57.97 91 ARG A O 1
ATOM 820 N N . ALA A 1 92 ? 18.688 -16.189 -19.329 1.00 57.19 92 ALA A N 1
ATOM 821 C CA . ALA A 1 92 ? 19.300 -16.384 -20.636 1.00 57.19 92 ALA A CA 1
ATOM 822 C C . ALA A 1 92 ? 19.350 -17.885 -20.949 1.00 57.19 92 ALA A C 1
ATOM 824 O O . ALA A 1 92 ? 19.490 -18.669 -19.977 1.00 57.19 92 ALA A O 1
#

Sequence (92 aa):
MLRIWMRTYLSQPVDRVIYRINPILRGWVNYFRIGHSSRCFGYVKDWVEKKVRRHLMRARKLHGFGWKRWSKAWFYEAWGLYNDYKVRYNRA

Radius of gyration: 14.63 Å; Cα contacts (8 Å, |Δi|>4): 62; chains: 1; bounding box: 33×34×38 Å

Secondary structure (DSSP, 8-state):
-HHHHHHHTTTS-HHHHHHHHHHHHHHHHHHHTBSSTHHHHHHHHHHHHHHHHHHHHHHTT--S--TTTS-HHHHHHTT--------B----

Foldseek 3Di:
DVVVVLVVCLQPDLLVVQVVVQVVLVVVLVVVLEDDCLVVLVVVVVVVLQVSQCSNCSNVVHDDRCPVNDDPVCCCPVRVHDDPNHRDYPDD

Nearest PDB structures (foldseek):
  6mec-assembly1_C  TM=7.858E-01  e=1.213E-01  Thermosynechococcus vestitus BP-1
  8fli-assembly1_B  TM=7.697E-01  e=4.003E-01  Thermosynechococcus vestitus
  7uin-assembly1_D  TM=8.000E-01  e=1.489E+00  Agathobacter rectalis

pLDDT: mean 78.28, std 12.07, range [45.47, 89.5]

Solvent-accessible surface area (backbone atoms only — not comparable to full-atom values): 5458 Å² total; per-residue (Å²): 114,74,72,58,57,60,60,76,45,39,84,51,62,61,56,62,54,40,63,62,47,37,60,54,51,49,52,51,42,64,66,51,18,72,59,89,44,56,67,58,40,54,52,52,52,56,51,50,52,54,49,54,31,35,48,49,25,51,48,69,75,42,85,66,53,49,72,93,78,49,60,74,62,51,48,42,71,77,53,61,44,77,76,85,62,71,60,48,77,83,81,126